Protein AF-A0A1J3FVH0-F1 (afdb_monomer)

Sequence (130 aa):
RSAYAPGEKGLRYDGVYRIEKCWRKVGIQGRYKVCRYLFVRCDNGPAPWTSDEHGDRPRVLPNIPELKKATDLFERKETETPSWGFDESEGRWKWMKAPPASRKSVEALDPEERRSIKRAIKAAQNNSVR

Mean predicted aligned error: 10.61 Å

InterPro domains:
  IPR003105 SRA-YDG [PF02182] (8-44)
  IPR003105 SRA-YDG [PS51015] (1-41)
  IPR015947 PUA-like superfamily [SSF88697] (7-75)
  IPR036987 SRA-YDG superfamily [G3DSA:2.30.280.10] (1-85)
  IPR045134 UHRF1/2-like [PTHR14140] (1-127)

Organism: Noccaea caerulescens (NCBI:txid107243)

Nearest PDB structures (foldseek):
  7odt-assembly1_a  TM=2.363E-01  e=1.212E+00  Homo sapiens

Structure (mmCIF, N/CA/C/O backbone):
data_AF-A0A1J3FVH0-F1
#
_entry.id   AF-A0A1J3FVH0-F1
#
loop_
_atom_site.group_PDB
_atom_site.id
_atom_site.type_symbol
_atom_site.label_atom_id
_atom_site.label_alt_id
_atom_site.label_comp_id
_atom_site.label_asym_id
_atom_site.label_entity_id
_atom_site.label_seq_id
_atom_site.pdbx_PDB_ins_code
_atom_site.Cartn_x
_atom_site.Cartn_y
_atom_site.Cartn_z
_atom_site.occupancy
_atom_site.B_iso_or_equiv
_atom_site.auth_seq_id
_atom_site.auth_comp_id
_atom_site.auth_asym_id
_atom_site.auth_atom_id
_atom_site.pdbx_PDB_model_num
ATOM 1 N N . ARG A 1 1 ? 2.441 -18.307 13.196 1.00 83.31 1 ARG A N 1
ATOM 2 C CA . ARG A 1 1 ? 3.376 -17.508 12.357 1.00 83.31 1 ARG A CA 1
ATOM 3 C C . ARG A 1 1 ? 2.708 -17.307 11.000 1.00 83.31 1 ARG A C 1
ATOM 5 O O . ARG A 1 1 ? 1.982 -18.205 10.598 1.00 83.31 1 ARG A O 1
ATOM 12 N N . SER A 1 2 ? 2.867 -16.154 10.344 1.00 90.81 2 SER A N 1
ATOM 13 C CA . SER A 1 2 ? 2.331 -15.965 8.982 1.00 90.81 2 SER A CA 1
ATOM 14 C C . SER A 1 2 ? 2.995 -16.953 8.019 1.00 90.81 2 SER A C 1
ATOM 16 O O . SER A 1 2 ? 4.205 -17.145 8.124 1.00 90.81 2 SER A O 1
ATOM 18 N N . ALA A 1 3 ? 2.232 -17.537 7.089 1.00 92.06 3 ALA A N 1
ATOM 19 C CA . ALA A 1 3 ? 2.764 -18.410 6.037 1.00 92.06 3 ALA A CA 1
ATOM 20 C C . ALA A 1 3 ? 3.721 -17.670 5.082 1.00 92.06 3 ALA A C 1
ATOM 22 O O . ALA A 1 3 ? 4.565 -18.291 4.452 1.00 92.06 3 ALA A O 1
ATOM 23 N N . TYR A 1 4 ? 3.621 -16.338 5.020 1.00 93.69 4 TYR A N 1
ATOM 24 C CA . TYR A 1 4 ? 4.473 -15.486 4.187 1.00 93.69 4 TYR A CA 1
ATOM 25 C C . TYR A 1 4 ? 5.774 -15.059 4.877 1.00 93.69 4 TYR A C 1
ATOM 27 O O . TYR A 1 4 ? 6.645 -14.478 4.231 1.00 93.69 4 TYR A O 1
ATOM 35 N N . ALA A 1 5 ? 5.920 -15.313 6.183 1.00 94.00 5 ALA A N 1
ATOM 36 C CA . ALA A 1 5 ? 7.147 -14.974 6.898 1.00 94.00 5 ALA A CA 1
ATOM 37 C C . ALA A 1 5 ? 8.322 -15.813 6.359 1.00 94.00 5 ALA A C 1
ATOM 39 O O . ALA A 1 5 ? 8.127 -17.001 6.099 1.00 94.00 5 ALA A O 1
ATOM 40 N N . PRO A 1 6 ? 9.538 -15.248 6.230 1.00 93.31 6 PRO A N 1
ATOM 41 C CA . PRO A 1 6 ? 10.700 -16.014 5.787 1.00 93.31 6 PRO A CA 1
ATOM 42 C C . PRO A 1 6 ? 10.928 -17.211 6.719 1.00 93.31 6 PRO A C 1
ATOM 44 O O . PRO A 1 6 ? 10.746 -17.092 7.936 1.00 93.31 6 PRO A O 1
ATOM 47 N N . GLY A 1 7 ? 11.274 -18.367 6.145 1.00 86.31 7 GLY A N 1
ATOM 48 C CA . GLY A 1 7 ? 11.518 -19.600 6.904 1.00 86.31 7 GLY A CA 1
ATOM 49 C C . GLY A 1 7 ? 12.751 -19.484 7.799 1.00 86.31 7 GL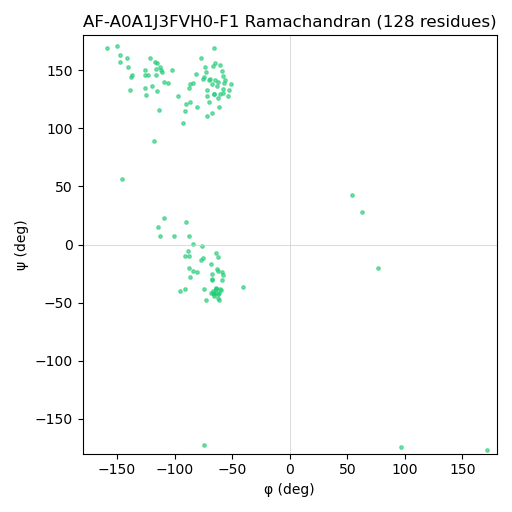Y A C 1
ATOM 50 O O . GLY A 1 7 ? 12.718 -19.874 8.969 1.00 86.31 7 GLY A O 1
ATOM 51 N N . GLU A 1 8 ? 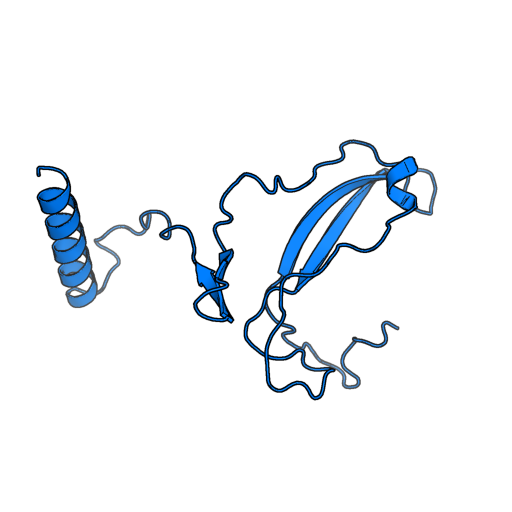13.798 -18.854 7.273 1.00 86.94 8 GLU A N 1
ATOM 52 C CA . GLU A 1 8 ? 15.045 -18.573 7.977 1.00 86.94 8 GLU A CA 1
ATOM 53 C C . GLU A 1 8 ? 14.913 -17.390 8.947 1.00 86.94 8 GLU A C 1
ATOM 55 O O . GLU A 1 8 ? 14.001 -16.560 8.856 1.00 86.94 8 GLU A O 1
ATOM 60 N N . LYS A 1 9 ? 15.834 -17.307 9.915 1.00 85.00 9 LYS A N 1
ATOM 61 C CA . LYS A 1 9 ? 15.951 -16.123 10.774 1.00 85.00 9 LYS A CA 1
ATOM 62 C C . LYS A 1 9 ? 16.541 -14.985 9.941 1.00 85.00 9 LYS A C 1
ATOM 64 O O . LYS A 1 9 ? 17.713 -15.032 9.595 1.00 85.00 9 LYS A O 1
ATOM 69 N N . GLY A 1 10 ? 15.745 -13.961 9.647 1.00 90.19 10 GLY A N 1
ATOM 70 C CA . GLY A 1 10 ? 16.212 -12.801 8.892 1.00 90.19 10 GLY A CA 1
ATOM 71 C C . GLY A 1 10 ? 15.094 -11.845 8.491 1.00 90.19 10 GLY A C 1
ATOM 72 O O . GLY A 1 10 ? 13.928 -12.039 8.842 1.00 90.19 10 GLY A O 1
ATOM 73 N N . LEU A 1 11 ? 15.477 -10.807 7.748 1.00 94.19 11 LEU A N 1
ATOM 74 C CA . LEU A 1 11 ? 14.571 -9.852 7.116 1.00 94.19 11 LEU A CA 1
ATOM 75 C C . LEU A 1 11 ? 14.593 -10.079 5.603 1.00 94.19 11 LEU A C 1
ATOM 77 O O . LEU A 1 11 ? 15.655 -10.308 5.029 1.00 94.19 11 LEU A O 1
ATOM 81 N N . ARG A 1 12 ? 13.426 -9.995 4.962 1.00 95.12 12 ARG A N 1
ATOM 82 C CA . ARG A 1 12 ? 13.274 -10.101 3.508 1.00 95.12 12 ARG A CA 1
ATOM 83 C C . ARG A 1 12 ? 12.530 -8.874 2.998 1.00 95.12 12 ARG A C 1
ATOM 85 O O . ARG A 1 12 ? 11.547 -8.454 3.605 1.00 95.12 12 ARG A O 1
ATOM 92 N N . TYR A 1 13 ? 13.017 -8.290 1.908 1.00 95.38 13 TYR A N 1
ATOM 93 C CA . TYR A 1 13 ? 12.299 -7.236 1.203 1.00 95.38 13 TYR A CA 1
ATOM 94 C C . TYR A 1 13 ? 11.234 -7.867 0.304 1.00 95.38 13 TYR A C 1
ATOM 96 O O . TYR A 1 13 ? 11.558 -8.619 -0.611 1.00 95.38 13 TYR A O 1
ATOM 104 N N . ASP A 1 14 ? 9.970 -7.550 0.574 1.00 96.44 14 ASP A N 1
ATOM 105 C CA . ASP A 1 14 ? 8.820 -8.161 -0.100 1.00 96.44 14 ASP A CA 1
ATOM 106 C C . ASP A 1 14 ? 8.225 -7.271 -1.205 1.00 96.44 14 ASP A C 1
ATOM 108 O O . ASP A 1 14 ? 7.187 -7.609 -1.773 1.00 96.44 14 ASP A O 1
ATOM 112 N N . GLY A 1 15 ? 8.868 -6.149 -1.537 1.00 96.38 15 GLY A N 1
ATOM 113 C CA . GLY A 1 15 ? 8.403 -5.208 -2.557 1.00 96.38 15 GLY A CA 1
ATOM 114 C C . GLY A 1 15 ? 7.614 -4.014 -2.014 1.00 96.38 15 GLY A C 1
ATOM 115 O O . GLY A 1 15 ? 7.492 -3.801 -0.804 1.00 96.38 15 GLY A O 1
ATOM 116 N N . VAL A 1 16 ? 7.078 -3.222 -2.939 1.00 95.94 16 VAL A N 1
ATOM 117 C CA . VAL A 1 16 ? 6.309 -2.000 -2.687 1.00 95.94 16 VAL A CA 1
ATOM 118 C C . VAL A 1 16 ? 4.838 -2.319 -2.414 1.00 95.94 16 VAL A C 1
ATOM 120 O O . VAL A 1 16 ? 4.205 -3.124 -3.099 1.00 95.94 16 VAL A O 1
ATOM 123 N N . TYR A 1 17 ? 4.269 -1.621 -1.431 1.00 96.19 17 TYR A N 1
ATOM 124 C CA . TYR A 1 17 ? 2.855 -1.693 -1.077 1.00 96.19 17 TYR A CA 1
ATOM 125 C C . TYR A 1 17 ? 2.221 -0.309 -1.083 1.00 96.19 17 TYR A C 1
ATOM 127 O O . TYR A 1 17 ? 2.853 0.689 -0.731 1.00 96.19 17 TYR A O 1
ATOM 135 N N . ARG A 1 18 ? 0.924 -0.270 -1.383 1.00 93.94 18 ARG A N 1
ATOM 136 C CA . ARG A 1 18 ? 0.071 0.907 -1.213 1.00 93.94 18 ARG A CA 1
ATOM 137 C C . ARG A 1 18 ? -1.018 0.642 -0.182 1.00 93.94 18 ARG A C 1
ATOM 139 O O . ARG A 1 18 ? -1.474 -0.485 -0.008 1.00 93.94 18 ARG A O 1
ATOM 146 N N . ILE A 1 19 ? -1.444 1.707 0.489 1.00 95.19 19 ILE A N 1
ATOM 147 C CA . ILE A 1 19 ? -2.581 1.680 1.413 1.00 95.19 19 ILE A CA 1
ATOM 148 C C . ILE A 1 19 ? -3.846 2.006 0.621 1.00 95.19 19 ILE A C 1
ATOM 150 O O . ILE A 1 19 ? -3.930 3.082 0.019 1.00 95.19 19 ILE A O 1
ATOM 154 N N . GLU A 1 20 ? -4.805 1.087 0.635 1.00 94.81 20 GLU A N 1
ATOM 155 C CA . GLU A 1 20 ? -6.102 1.235 -0.042 1.00 94.81 20 GLU A CA 1
ATOM 156 C C . GLU A 1 20 ? -7.187 1.760 0.889 1.00 94.81 20 GLU A C 1
ATOM 158 O O . GLU A 1 20 ? -7.996 2.605 0.513 1.00 94.81 20 GLU A O 1
ATOM 163 N N . LYS A 1 21 ? -7.184 1.275 2.131 1.00 96.25 21 LYS A N 1
ATOM 164 C CA . LYS A 1 21 ? -8.120 1.691 3.174 1.00 96.25 21 LYS A CA 1
ATOM 165 C C . LYS A 1 21 ? -7.378 1.863 4.487 1.00 96.25 21 LYS A C 1
ATOM 167 O O . LYS A 1 21 ? -6.475 1.078 4.791 1.00 96.25 21 LYS A O 1
ATOM 172 N N . CYS A 1 22 ? -7.770 2.841 5.287 1.00 97.12 22 CYS A N 1
ATOM 173 C CA . CYS A 1 22 ? -7.355 2.936 6.681 1.00 97.12 22 CYS A CA 1
ATOM 174 C C . CYS A 1 22 ? -8.537 3.321 7.567 1.00 97.12 22 CYS A C 1
ATOM 176 O O . CYS A 1 22 ? -9.464 3.992 7.130 1.00 97.12 22 CYS A O 1
ATOM 178 N N . TRP A 1 23 ? -8.556 2.800 8.788 1.00 97.94 23 TRP A N 1
ATOM 179 C CA . TRP A 1 23 ? -9.659 3.016 9.719 1.00 97.94 23 TRP A CA 1
ATOM 180 C C . TRP A 1 23 ? -9.220 2.774 11.155 1.00 97.94 23 TRP A C 1
ATOM 182 O O . TRP A 1 23 ? -8.153 2.214 11.424 1.00 97.94 23 TRP A O 1
ATOM 192 N N . ARG A 1 24 ? -10.070 3.156 12.103 1.00 98.00 24 ARG A N 1
ATOM 193 C CA . ARG A 1 24 ? -9.909 2.838 13.520 1.00 98.00 24 ARG A CA 1
ATOM 194 C C . ARG A 1 24 ? -10.976 1.855 13.970 1.00 98.00 24 ARG A C 1
ATOM 196 O O . ARG A 1 24 ? -12.090 1.829 13.458 1.00 98.00 24 ARG A O 1
ATOM 203 N N . LYS A 1 25 ? -10.621 1.018 14.939 1.00 96.12 25 LYS A N 1
ATOM 204 C CA . LYS A 1 25 ? -11.554 0.110 15.619 1.00 96.12 25 LYS A CA 1
ATOM 205 C C . LYS A 1 25 ? -11.138 -0.077 17.067 1.00 96.12 25 LYS A C 1
ATOM 207 O O . LYS A 1 25 ? -9.987 0.174 17.419 1.00 96.12 25 LYS A O 1
ATOM 212 N N . VAL A 1 26 ? -12.046 -0.575 17.895 1.00 96.25 26 VAL A N 1
ATOM 213 C CA . VAL A 1 26 ? -11.678 -1.089 19.217 1.00 96.25 26 VAL A CA 1
ATOM 214 C C . VAL A 1 26 ? -10.788 -2.327 19.031 1.00 96.25 26 VAL A C 1
ATOM 216 O O . VAL A 1 26 ? -11.101 -3.215 18.231 1.00 96.25 26 VAL A O 1
ATOM 219 N N . GLY A 1 27 ? -9.639 -2.348 19.709 1.00 94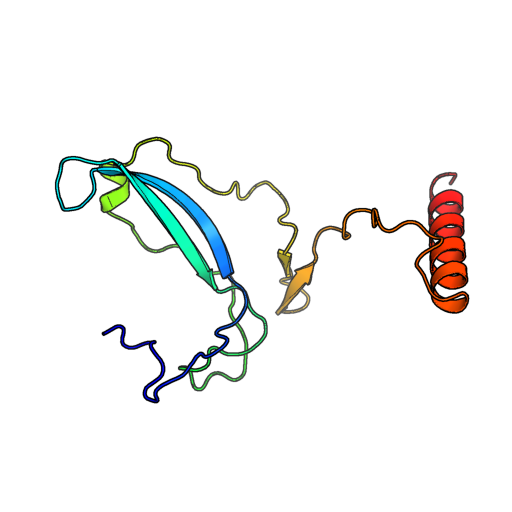.25 27 GLY A N 1
ATOM 220 C CA . GLY A 1 27 ? -8.697 -3.465 19.688 1.00 94.25 27 GLY A CA 1
ATOM 221 C C . GLY A 1 27 ? -9.282 -4.727 20.326 1.00 94.25 27 GLY A C 1
ATOM 222 O O . GLY A 1 27 ? -10.318 -4.682 20.981 1.00 94.25 27 GLY A O 1
ATOM 223 N N . ILE A 1 28 ? -8.601 -5.864 20.166 1.00 92.81 28 ILE A N 1
ATOM 224 C CA . ILE A 1 28 ? -9.093 -7.168 20.655 1.00 92.81 28 ILE A CA 1
ATOM 225 C C . ILE A 1 28 ? -9.322 -7.159 22.179 1.00 92.81 28 ILE A C 1
ATOM 227 O O . ILE A 1 28 ? -10.247 -7.796 22.662 1.00 92.81 28 ILE A O 1
ATOM 231 N N . GLN A 1 29 ? -8.540 -6.372 22.925 1.00 94.44 29 GLN A N 1
ATOM 232 C CA . GLN A 1 29 ? -8.685 -6.199 24.376 1.00 94.44 29 GLN A CA 1
ATOM 233 C C . GLN A 1 29 ? -9.858 -5.286 24.793 1.00 94.44 29 GLN A C 1
ATOM 235 O O . GLN A 1 29 ? -10.040 -5.032 25.979 1.00 94.44 29 GLN A O 1
ATOM 240 N N . GLY A 1 30 ? -10.622 -4.717 23.856 1.00 92.88 30 GLY A N 1
ATOM 241 C CA . GLY A 1 30 ? -11.848 -3.962 24.149 1.00 92.88 30 GLY A CA 1
ATOM 242 C C . GLY A 1 30 ? -11.662 -2.540 24.698 1.00 92.88 30 GLY A C 1
ATOM 243 O O . GLY A 1 30 ? -12.575 -1.728 24.597 1.00 92.88 30 GLY A O 1
ATOM 244 N N . ARG A 1 31 ? -10.492 -2.205 25.252 1.00 95.56 31 ARG A N 1
ATOM 245 C CA . ARG A 1 31 ? -10.276 -0.930 25.961 1.00 95.56 31 ARG A CA 1
ATOM 246 C C . ARG A 1 31 ? -9.773 0.215 25.082 1.00 95.56 31 ARG A C 1
ATOM 248 O O . ARG A 1 31 ? -10.171 1.359 25.272 1.00 95.56 31 ARG A O 1
ATOM 255 N N . TYR A 1 32 ? -8.883 -0.078 24.138 1.00 96.69 32 TYR A N 1
ATOM 256 C CA . TYR A 1 32 ? -8.175 0.942 23.360 1.00 96.69 32 TYR A CA 1
ATOM 257 C C . TYR A 1 32 ? -8.526 0.867 21.878 1.00 96.69 32 TYR A C 1
ATOM 259 O O . TYR A 1 32 ? -8.731 -0.217 21.326 1.00 96.69 32 TYR A O 1
ATOM 267 N N . LYS A 1 33 ? -8.570 2.028 21.216 1.00 95.94 33 LYS A N 1
ATOM 268 C CA . LYS A 1 33 ? -8.680 2.103 19.756 1.00 95.94 33 LYS A CA 1
ATOM 269 C C . LYS A 1 33 ? -7.337 1.753 19.116 1.00 95.94 33 LYS A C 1
ATOM 271 O O . LYS A 1 33 ? -6.292 2.167 19.605 1.00 95.94 33 LYS A O 1
ATOM 276 N N . VAL A 1 34 ? -7.383 1.056 17.988 1.00 97.00 34 VAL A N 1
ATOM 277 C CA . VAL A 1 34 ? -6.224 0.733 17.148 1.00 97.00 34 VAL A CA 1
ATOM 278 C C . VAL A 1 34 ? -6.447 1.249 15.731 1.00 97.00 34 VAL A C 1
ATOM 280 O O . VAL A 1 34 ? -7.580 1.242 15.243 1.00 97.00 34 VAL A O 1
ATOM 283 N N . CYS A 1 35 ? -5.372 1.686 15.075 1.00 97.50 35 CYS A N 1
ATOM 284 C CA . CYS A 1 35 ? -5.382 2.037 13.656 1.00 97.50 35 CYS A CA 1
ATOM 285 C C . CYS A 1 35 ? -5.126 0.786 12.813 1.00 97.50 35 CYS A C 1
ATOM 287 O O . CYS A 1 35 ? -4.286 -0.051 13.149 1.00 97.50 35 CYS A O 1
ATOM 289 N N . ARG A 1 36 ? -5.867 0.654 11.721 1.00 97.56 36 ARG A N 1
ATOM 290 C CA . ARG A 1 36 ? -5.827 -0.469 10.789 1.00 97.56 36 ARG A CA 1
ATOM 291 C C . ARG A 1 36 ? -5.591 0.069 9.387 1.00 97.56 36 ARG A C 1
ATOM 293 O O . ARG A 1 36 ? -6.082 1.141 9.043 1.00 97.56 36 ARG A O 1
ATOM 300 N N . TYR A 1 37 ? -4.865 -0.706 8.592 1.00 97.31 37 TYR A N 1
ATOM 301 C CA . TYR A 1 37 ? -4.492 -0.357 7.229 1.00 97.31 37 TYR A CA 1
ATOM 302 C C . TYR A 1 37 ? -4.629 -1.596 6.348 1.00 97.31 37 TYR A C 1
ATOM 304 O O . TYR A 1 37 ? -4.165 -2.676 6.719 1.00 97.31 37 TYR A O 1
ATOM 312 N N . LEU A 1 38 ? -5.258 -1.438 5.187 1.00 96.94 38 LEU A N 1
ATOM 313 C CA . LEU A 1 38 ? -5.273 -2.438 4.129 1.00 96.94 38 LEU A CA 1
ATOM 314 C C . LEU A 1 38 ? -4.123 -2.143 3.170 1.00 96.94 38 LEU A C 1
ATOM 316 O O . LEU A 1 38 ? -4.206 -1.210 2.369 1.00 96.94 38 LEU A O 1
ATOM 320 N N . PHE A 1 39 ? -3.068 -2.946 3.263 1.00 96.31 39 PHE A N 1
ATOM 321 C CA . PHE A 1 39 ? -1.955 -2.915 2.323 1.00 96.31 39 PHE A CA 1
ATOM 322 C C . PHE A 1 39 ? -2.244 -3.828 1.132 1.00 96.31 39 PHE A C 1
ATOM 324 O O . PHE A 1 39 ? -2.656 -4.977 1.305 1.00 96.31 39 PHE A O 1
ATOM 331 N N . VAL A 1 40 ? -1.984 -3.329 -0.072 1.00 95.56 40 VAL A N 1
ATOM 332 C CA . VAL A 1 40 ? -2.013 -4.103 -1.316 1.00 95.56 40 VAL A CA 1
ATOM 333 C C . VAL A 1 40 ? -0.662 -3.944 -1.995 1.00 95.56 40 VAL A C 1
ATOM 335 O O . VAL A 1 40 ? -0.168 -2.825 -2.136 1.00 95.56 40 VAL A O 1
ATOM 338 N N . ARG A 1 41 ? -0.042 -5.069 -2.355 1.00 96.31 41 ARG A N 1
ATOM 339 C CA . ARG A 1 41 ? 1.238 -5.088 -3.065 1.00 96.31 41 ARG A CA 1
ATOM 340 C C . ARG A 1 41 ? 1.050 -4.524 -4.476 1.00 96.31 41 ARG A C 1
ATOM 342 O O . ARG A 1 41 ? 0.023 -4.776 -5.107 1.00 96.31 41 ARG A O 1
ATOM 349 N N . CYS A 1 42 ? 1.994 -3.704 -4.916 1.00 95.75 42 CYS A N 1
ATOM 350 C CA . CYS A 1 42 ? 1.967 -3.003 -6.198 1.00 95.75 42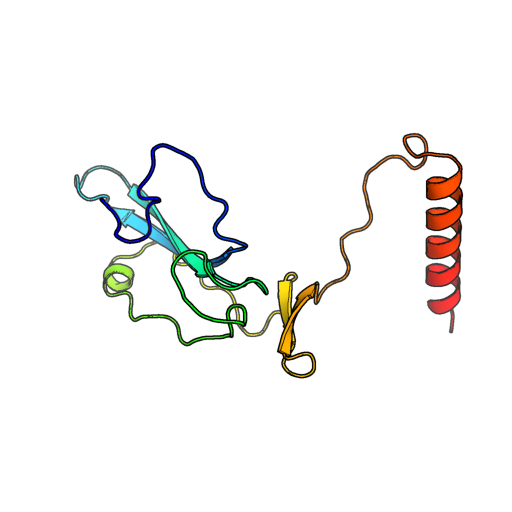 CYS A CA 1
ATOM 351 C C . CYS A 1 42 ? 3.394 -2.872 -6.749 1.00 95.75 42 CYS A C 1
ATOM 353 O O . CYS A 1 42 ? 3.898 -1.762 -6.958 1.00 95.75 42 CYS A O 1
ATOM 355 N N . ASP A 1 43 ? 4.063 -4.015 -6.889 1.00 97.00 43 ASP A N 1
ATOM 356 C CA . ASP A 1 43 ? 5.459 -4.115 -7.312 1.00 97.00 43 ASP A CA 1
ATOM 357 C C . ASP A 1 43 ? 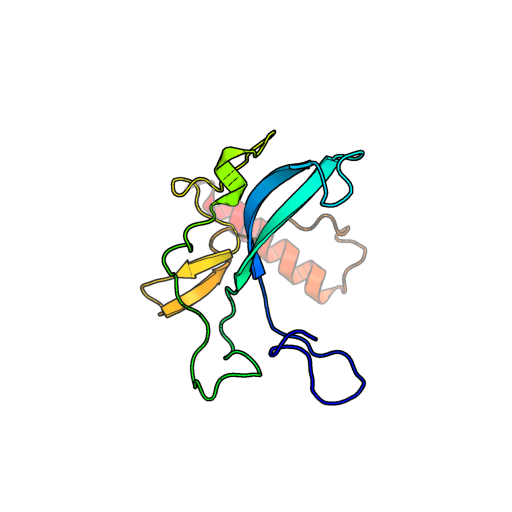5.569 -4.752 -8.706 1.00 97.00 43 ASP A C 1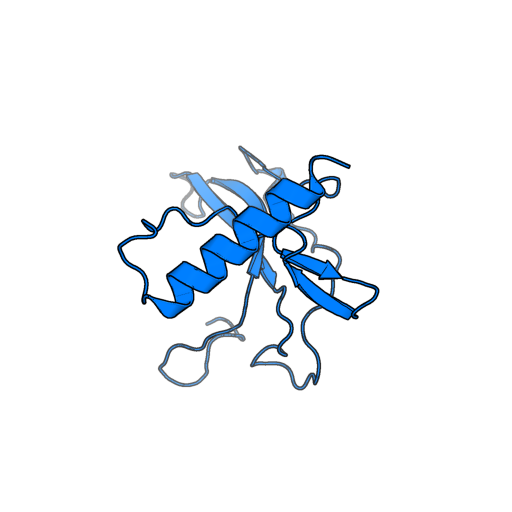
ATOM 359 O O . ASP A 1 43 ? 4.736 -5.571 -9.090 1.00 97.00 43 ASP A O 1
ATOM 363 N N . ASN A 1 44 ? 6.600 -4.377 -9.464 1.00 96.25 44 ASN A N 1
ATOM 364 C CA . ASN A 1 44 ? 6.895 -4.962 -10.776 1.00 96.25 44 ASN A CA 1
ATOM 365 C C . ASN A 1 44 ? 7.632 -6.299 -10.680 1.00 96.25 44 ASN A C 1
ATOM 367 O O . ASN A 1 44 ? 7.575 -7.086 -11.622 1.00 96.25 44 ASN A O 1
ATOM 371 N N . GLY A 1 45 ? 8.336 -6.546 -9.575 1.00 95.56 45 GLY A N 1
ATOM 372 C CA . GLY A 1 45 ? 8.984 -7.818 -9.302 1.00 95.56 45 GLY A CA 1
ATOM 373 C C . GLY A 1 45 ? 7.994 -8.847 -8.744 1.00 95.56 45 GLY A C 1
ATOM 374 O O . GLY A 1 45 ? 7.086 -8.482 -7.981 1.00 95.56 45 GLY A O 1
ATOM 375 N N . PRO A 1 46 ? 8.172 -10.140 -9.060 1.00 95.44 46 PRO A N 1
ATOM 376 C CA . PRO A 1 46 ? 7.341 -11.199 -8.498 1.00 95.44 46 PRO A CA 1
ATOM 377 C C . PRO A 1 46 ? 7.460 -11.238 -6.972 1.00 95.44 46 PRO A C 1
ATOM 379 O O . PRO A 1 46 ? 8.442 -10.767 -6.385 1.00 95.44 46 PRO A O 1
ATOM 382 N N . ALA A 1 47 ? 6.432 -11.749 -6.299 1.00 94.94 47 ALA A N 1
ATOM 383 C CA . ALA A 1 47 ? 6.484 -11.882 -4.851 1.00 94.94 47 ALA A CA 1
ATOM 384 C C . ALA A 1 47 ? 7.486 -12.987 -4.461 1.00 94.94 47 ALA A C 1
ATOM 386 O O . ALA A 1 47 ? 7.511 -14.039 -5.096 1.00 94.94 47 ALA A O 1
ATOM 387 N N . PRO A 1 48 ? 8.278 -12.828 -3.382 1.00 94.06 48 PRO A N 1
ATOM 388 C CA . PRO A 1 48 ? 9.293 -13.823 -3.014 1.00 94.06 48 PRO A CA 1
ATOM 389 C C . PRO A 1 48 ? 8.760 -15.212 -2.619 1.00 94.06 48 PRO A C 1
ATOM 391 O O . PRO A 1 48 ? 9.544 -16.114 -2.340 1.00 94.06 48 PRO A O 1
ATOM 394 N N . TRP A 1 49 ? 7.441 -15.370 -2.500 1.00 92.69 49 TRP A N 1
ATOM 395 C CA . TRP A 1 49 ? 6.760 -16.625 -2.159 1.00 92.69 49 TRP A CA 1
ATOM 396 C C . TRP A 1 49 ? 5.918 -17.186 -3.313 1.00 92.69 49 TRP A C 1
ATOM 398 O O . TRP A 1 49 ? 5.166 -18.136 -3.104 1.00 92.69 49 TRP A O 1
ATOM 408 N N . THR A 1 50 ? 5.998 -16.593 -4.504 1.00 89.31 50 THR A N 1
ATOM 409 C CA . THR A 1 50 ? 5.330 -17.069 -5.724 1.00 89.31 50 THR A CA 1
ATOM 410 C C . THR A 1 50 ? 6.371 -17.550 -6.729 1.00 89.31 50 THR A C 1
ATOM 412 O O . THR A 1 50 ? 7.486 -17.038 -6.741 1.00 89.31 50 THR A O 1
ATOM 415 N N . SER A 1 51 ? 6.002 -18.485 -7.605 1.00 82.25 51 SER A N 1
ATOM 416 C CA . SER A 1 51 ? 6.825 -18.899 -8.756 1.00 82.25 51 SER A CA 1
ATOM 417 C C . SER A 1 51 ? 6.526 -18.077 -10.016 1.00 82.25 51 SER A C 1
ATOM 419 O O . SER A 1 51 ? 6.803 -18.523 -11.125 1.00 82.25 51 SER A O 1
ATOM 421 N N . ASP A 1 52 ? 5.922 -16.902 -9.844 1.00 90.44 52 ASP A N 1
ATOM 422 C CA . ASP A 1 52 ? 5.507 -16.035 -10.939 1.00 90.44 52 ASP A CA 1
ATOM 423 C C . ASP A 1 52 ? 6.720 -15.366 -11.597 1.00 90.44 52 ASP A C 1
ATOM 425 O O . ASP A 1 52 ? 7.708 -15.033 -10.943 1.00 90.44 52 ASP A O 1
ATOM 429 N N . GLU A 1 53 ? 6.620 -15.114 -12.900 1.00 88.25 53 GLU A N 1
ATOM 430 C CA . GLU A 1 53 ? 7.640 -14.370 -13.655 1.00 88.25 53 GLU A CA 1
ATOM 431 C C . GLU A 1 53 ? 7.406 -12.852 -13.618 1.00 88.25 53 GLU A C 1
ATOM 433 O O . GLU A 1 53 ? 8.319 -12.062 -13.852 1.00 88.25 53 GLU A O 1
ATOM 438 N N . HIS A 1 54 ? 6.174 -12.436 -13.317 1.00 88.50 54 HIS A N 1
ATOM 439 C CA . HIS A 1 54 ? 5.723 -11.050 -13.398 1.00 88.50 54 HIS A CA 1
ATOM 440 C C . HIS A 1 54 ? 5.323 -10.518 -12.017 1.00 88.50 54 HIS A C 1
ATOM 442 O O . HIS A 1 54 ? 4.984 -11.279 -11.112 1.00 88.50 54 HIS A O 1
ATOM 448 N N . GLY A 1 55 ? 5.347 -9.193 -11.865 1.00 92.94 55 GLY A N 1
ATOM 449 C CA . GLY A 1 55 ? 4.867 -8.510 -10.668 1.00 92.94 55 GLY A CA 1
ATOM 450 C C . GLY A 1 55 ? 3.346 -8.464 -10.527 1.00 92.94 55 GLY A C 1
ATOM 451 O O . GLY A 1 55 ? 2.587 -9.058 -11.295 1.00 92.94 55 GLY A O 1
ATOM 452 N N . ASP A 1 56 ? 2.895 -7.709 -9.528 1.00 95.00 56 ASP A N 1
ATOM 453 C CA . ASP A 1 56 ? 1.477 -7.563 -9.220 1.00 95.00 56 ASP A CA 1
ATOM 454 C C . ASP A 1 56 ? 0.726 -6.819 -10.327 1.00 95.00 56 ASP A C 1
ATOM 456 O O . ASP A 1 56 ? 1.257 -5.935 -11.000 1.00 95.00 56 ASP A O 1
ATOM 460 N N . ARG A 1 57 ? -0.570 -7.100 -10.438 1.00 93.62 57 ARG A N 1
ATOM 461 C CA . ARG A 1 57 ? -1.516 -6.339 -11.262 1.00 93.62 57 ARG A CA 1
ATOM 462 C C . ARG A 1 57 ? -2.650 -5.788 -10.393 1.00 93.62 57 ARG A C 1
ATOM 464 O O . ARG A 1 57 ? -2.869 -6.297 -9.287 1.00 93.62 57 ARG A O 1
ATOM 471 N N . PRO A 1 58 ? -3.385 -4.760 -10.854 1.00 92.56 58 PRO A N 1
ATOM 472 C CA . PRO A 1 58 ? -4.591 -4.302 -10.177 1.00 92.56 58 PRO A CA 1
ATOM 473 C C . PRO A 1 58 ? -5.556 -5.467 -9.943 1.00 92.56 58 PRO A C 1
ATOM 475 O O . PRO A 1 58 ? -5.812 -6.270 -10.838 1.00 92.56 58 PRO A O 1
ATOM 478 N N . ARG A 1 59 ? -6.077 -5.571 -8.720 1.00 90.81 59 ARG A N 1
ATOM 479 C CA . ARG A 1 59 ? -6.992 -6.639 -8.310 1.00 90.81 59 ARG A CA 1
ATOM 480 C C . ARG A 1 59 ? -8.087 -6.093 -7.413 1.00 90.81 59 ARG A C 1
ATOM 482 O O . ARG A 1 59 ? -7.873 -5.123 -6.686 1.00 90.81 59 ARG A O 1
ATOM 489 N N . VAL A 1 60 ? -9.237 -6.759 -7.439 1.00 92.44 60 VAL A N 1
ATOM 490 C CA . VAL A 1 60 ? -10.377 -6.414 -6.588 1.00 92.44 60 VAL A CA 1
ATOM 491 C C . VAL A 1 60 ? -9.995 -6.596 -5.120 1.00 92.44 60 VAL A C 1
ATOM 493 O O . VAL A 1 60 ? -9.344 -7.576 -4.739 1.00 92.44 60 VAL A O 1
ATOM 496 N N . LEU A 1 61 ? -10.386 -5.631 -4.289 1.00 93.50 61 LEU A N 1
ATOM 497 C CA . LEU A 1 61 ? -10.124 -5.688 -2.858 1.00 93.50 61 LEU A CA 1
ATOM 498 C C . LEU A 1 61 ? -10.959 -6.794 -2.201 1.00 93.50 61 LEU A C 1
ATOM 500 O O . LEU A 1 61 ? -12.120 -6.992 -2.564 1.00 93.50 61 LEU A O 1
ATOM 504 N N . PRO A 1 62 ? -10.402 -7.508 -1.208 1.00 93.94 62 PRO A N 1
ATOM 505 C CA . PRO A 1 62 ? -11.161 -8.514 -0.485 1.00 93.94 62 PRO A CA 1
ATOM 506 C C . PRO A 1 62 ? -12.313 -7.868 0.292 1.00 93.94 62 PRO A C 1
ATOM 508 O O . PRO A 1 62 ? -12.243 -6.704 0.693 1.00 93.94 62 PRO A O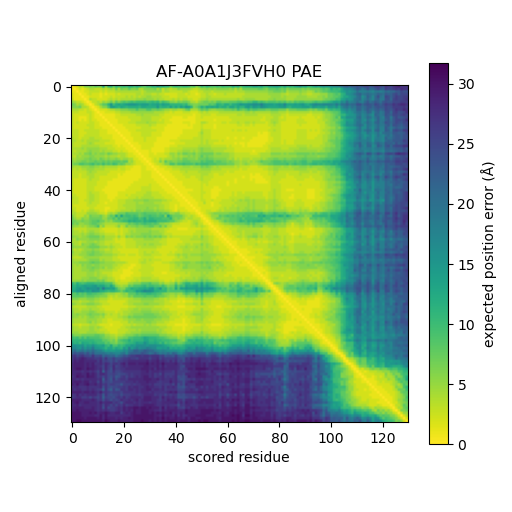 1
ATOM 511 N N . ASN A 1 63 ? -13.355 -8.650 0.580 1.00 94.00 63 ASN A N 1
ATOM 512 C CA . ASN A 1 63 ? -14.356 -8.247 1.560 1.00 94.00 63 ASN A CA 1
ATOM 513 C C . ASN A 1 63 ? -13.697 -8.184 2.947 1.00 94.00 63 ASN A C 1
ATOM 515 O O . ASN A 1 63 ? -13.041 -9.136 3.372 1.00 94.00 63 ASN A O 1
ATOM 519 N N . ILE A 1 64 ? -13.882 -7.067 3.652 1.00 95.12 64 ILE A N 1
ATOM 520 C CA . ILE A 1 64 ? -13.342 -6.845 4.992 1.00 95.12 64 ILE A CA 1
ATOM 521 C C . ILE A 1 64 ? -14.518 -6.653 5.963 1.00 95.12 64 ILE A C 1
ATOM 523 O O . ILE A 1 64 ? -14.938 -5.520 6.213 1.00 95.12 64 ILE A O 1
ATOM 527 N N . PRO A 1 65 ? -15.045 -7.740 6.564 1.00 94.31 65 PRO A N 1
ATOM 528 C CA . PRO A 1 65 ? -16.219 -7.674 7.438 1.00 94.31 65 PRO A CA 1
ATOM 529 C C . PRO A 1 65 ? -16.050 -6.744 8.642 1.00 94.31 65 PRO A C 1
ATOM 531 O O . PRO A 1 65 ? -17.029 -6.217 9.168 1.00 94.31 65 PRO A O 1
ATOM 534 N N . GLU A 1 66 ? -14.811 -6.526 9.089 1.00 92.81 66 GLU A N 1
ATOM 535 C CA . GLU A 1 66 ? -14.531 -5.679 10.247 1.00 92.81 66 GLU A CA 1
ATOM 536 C C . GLU A 1 66 ? -14.811 -4.189 10.003 1.00 92.81 66 GLU A C 1
ATOM 538 O O . GLU A 1 66 ? -14.965 -3.447 10.974 1.00 92.81 66 GLU A O 1
ATOM 543 N N . LEU A 1 67 ? -14.931 -3.763 8.738 1.00 94.56 67 LEU A N 1
ATOM 544 C CA . LEU A 1 67 ? -15.276 -2.384 8.384 1.00 94.56 67 LEU A CA 1
ATOM 545 C C . LEU A 1 67 ? -16.667 -1.981 8.889 1.00 94.56 67 LEU A C 1
ATOM 547 O O . LEU A 1 67 ? -16.900 -0.808 9.147 1.00 94.56 67 LEU A O 1
ATOM 551 N N . LYS A 1 68 ? -17.564 -2.942 9.151 1.00 93.38 68 LYS A N 1
ATOM 552 C CA . LYS A 1 68 ? -18.891 -2.677 9.739 1.00 93.38 68 LYS A CA 1
ATOM 553 C C . LYS A 1 68 ? -18.831 -1.982 11.107 1.00 93.38 68 LYS A C 1
ATOM 555 O O . LYS A 1 68 ? -19.802 -1.359 11.513 1.00 93.38 68 LYS A O 1
ATOM 560 N N . LYS A 1 69 ? -17.718 -2.125 11.836 1.00 92.50 69 LYS A N 1
ATOM 561 C CA . LYS A 1 69 ? -17.476 -1.497 13.150 1.00 92.50 69 LYS A CA 1
ATOM 562 C C . LYS A 1 69 ? -16.340 -0.469 13.095 1.00 92.50 69 LYS A C 1
ATOM 564 O O . LYS A 1 69 ? -15.770 -0.131 14.133 1.00 92.50 69 LYS A O 1
ATOM 569 N N . ALA A 1 70 ? -15.947 -0.047 11.894 1.00 95.94 70 ALA A N 1
ATOM 570 C CA . ALA A 1 70 ? -14.893 0.932 11.712 1.00 95.94 70 ALA A CA 1
ATOM 571 C C . ALA A 1 70 ? -15.383 2.339 12.068 1.00 95.94 70 ALA A C 1
ATOM 573 O O . ALA A 1 70 ? -16.517 2.715 11.788 1.00 95.94 70 ALA A O 1
ATOM 574 N N . THR A 1 71 ? -14.489 3.125 12.650 1.00 96.38 71 THR A N 1
ATOM 575 C CA . THR A 1 71 ? -14.615 4.577 12.783 1.00 96.38 71 THR A CA 1
ATOM 576 C C . THR A 1 71 ? -13.499 5.229 11.978 1.00 96.38 71 THR A C 1
ATOM 578 O O . THR A 1 71 ? -12.453 4.608 11.784 1.00 96.38 71 THR A O 1
ATOM 581 N N . ASP A 1 72 ? -13.675 6.479 11.555 1.00 96.38 72 ASP A N 1
ATOM 582 C CA . ASP A 1 72 ? -12.656 7.230 10.806 1.00 96.38 72 ASP A CA 1
ATOM 583 C C . ASP A 1 72 ? -12.175 6.471 9.548 1.00 96.38 72 ASP A C 1
ATOM 585 O O . ASP A 1 72 ? -10.976 6.361 9.294 1.00 96.38 72 ASP A O 1
ATOM 589 N N . LEU A 1 73 ? -13.112 5.865 8.805 1.00 97.00 73 LEU A N 1
ATOM 590 C CA . LEU A 1 73 ? -12.804 5.130 7.579 1.00 97.00 73 LEU A CA 1
ATOM 591 C C . LEU A 1 73 ? -12.387 6.104 6.477 1.00 97.00 73 LEU A C 1
ATOM 593 O O . LEU A 1 73 ? -13.152 6.977 6.076 1.00 97.00 73 LEU A O 1
ATOM 597 N N . PHE A 1 74 ? -11.188 5.893 5.957 1.00 95.88 74 PHE A N 1
ATOM 598 C CA . PHE A 1 74 ? -10.686 6.522 4.752 1.00 95.88 74 PHE A CA 1
ATOM 599 C C . PHE A 1 74 ? -10.468 5.456 3.682 1.00 95.88 74 PHE A C 1
ATOM 601 O O . PHE A 1 74 ? -9.838 4.421 3.927 1.00 95.88 74 PHE A O 1
ATOM 608 N N . GLU A 1 75 ? -10.963 5.740 2.484 1.00 94.00 75 GLU A N 1
ATOM 609 C CA . GLU A 1 75 ? -10.754 4.929 1.292 1.00 94.00 75 GLU A CA 1
ATOM 610 C C . GLU A 1 75 ? -10.050 5.777 0.239 1.00 94.00 75 GLU A C 1
ATOM 612 O O . GLU A 1 75 ? -10.372 6.953 0.036 1.00 94.00 75 GLU A O 1
ATOM 617 N N . ARG A 1 76 ? -9.058 5.184 -0.423 1.00 90.62 76 ARG A N 1
ATOM 618 C CA . ARG A 1 76 ? -8.396 5.821 -1.555 1.00 90.62 76 ARG A CA 1
ATOM 619 C C . ARG A 1 76 ? -9.423 6.044 -2.665 1.00 90.62 76 ARG A C 1
ATOM 621 O O . ARG A 1 76 ? -10.082 5.107 -3.098 1.00 90.62 76 ARG A O 1
ATOM 628 N N . LYS A 1 77 ? -9.534 7.284 -3.141 1.00 86.38 77 LYS A N 1
ATOM 629 C CA . LYS A 1 77 ? -10.420 7.625 -4.257 1.00 86.38 77 LYS A CA 1
ATOM 630 C C . LYS A 1 77 ? -9.857 7.073 -5.562 1.00 86.38 77 LYS A C 1
ATOM 632 O O . LYS A 1 77 ? -8.718 7.377 -5.909 1.00 86.38 77 LYS A O 1
ATOM 637 N N . GLU A 1 78 ? -10.674 6.332 -6.301 1.00 76.31 78 GLU A N 1
ATOM 638 C CA . GLU A 1 78 ? -10.322 5.827 -7.636 1.00 76.31 78 GLU A CA 1
ATOM 639 C C . GLU A 1 78 ? -10.196 6.955 -8.670 1.00 76.31 78 GLU A C 1
ATOM 641 O O . GLU A 1 78 ? -9.445 6.842 -9.633 1.00 76.31 78 GLU A O 1
ATOM 646 N N . THR A 1 79 ? -10.882 8.079 -8.442 1.00 72.44 79 THR A N 1
ATOM 647 C CA . THR A 1 79 ? -10.903 9.229 -9.356 1.00 72.44 79 THR A CA 1
ATOM 648 C C . THR A 1 79 ? -9.621 10.065 -9.326 1.00 72.44 79 THR A C 1
ATOM 650 O O . THR A 1 79 ? -9.452 10.951 -10.159 1.00 72.44 79 THR A O 1
ATOM 653 N N . GLU A 1 80 ? -8.725 9.847 -8.360 1.00 82.69 80 GLU A N 1
ATOM 654 C CA . GLU A 1 80 ? -7.456 10.568 -8.269 1.00 82.69 80 GLU A CA 1
ATOM 655 C C . GLU A 1 80 ? -6.327 9.746 -8.889 1.00 82.69 80 GLU A C 1
ATOM 657 O O . GLU A 1 80 ? -6.073 8.612 -8.487 1.00 82.69 80 GLU A O 1
ATOM 662 N N . THR A 1 81 ? -5.566 10.344 -9.810 1.00 84.88 81 THR A N 1
ATOM 663 C CA . THR A 1 81 ? -4.355 9.706 -10.338 1.00 84.88 81 THR A CA 1
ATOM 664 C C . THR A 1 81 ? -3.360 9.473 -9.190 1.00 84.88 81 THR A C 1
ATOM 666 O O . THR A 1 81 ? -2.914 10.444 -8.563 1.00 84.88 81 THR A O 1
ATOM 669 N N . PRO A 1 82 ? -2.982 8.226 -8.865 1.00 89.38 82 PRO A N 1
ATOM 670 C CA . PRO A 1 82 ? -2.033 7.962 -7.788 1.00 89.38 82 PRO A CA 1
ATOM 671 C C . PRO A 1 82 ? -0.615 8.347 -8.227 1.00 89.38 82 PRO A C 1
ATOM 673 O O . PRO A 1 82 ? -0.305 8.291 -9.408 1.00 89.38 82 PRO A O 1
ATOM 676 N N . SER A 1 83 ? 0.280 8.716 -7.303 1.00 89.94 83 SER A N 1
ATOM 677 C CA . SER A 1 83 ? 1.679 8.995 -7.681 1.00 89.94 83 SER A CA 1
ATOM 678 C C . SER A 1 83 ? 2.389 7.753 -8.224 1.00 89.94 83 SER A C 1
ATOM 680 O O . SER A 1 83 ? 3.144 7.869 -9.179 1.00 89.94 83 SER A O 1
ATOM 682 N N . TRP A 1 84 ? 2.106 6.583 -7.645 1.00 92.25 84 TRP A N 1
ATOM 683 C CA . TRP A 1 84 ? 2.546 5.268 -8.110 1.00 92.25 84 TRP A CA 1
ATOM 684 C C . TRP A 1 84 ? 1.317 4.477 -8.568 1.00 92.25 84 TRP A C 1
ATOM 686 O O . TRP A 1 84 ? 0.414 4.226 -7.763 1.00 92.25 84 TRP A O 1
ATOM 696 N N . GLY A 1 85 ? 1.244 4.141 -9.852 1.00 93.62 85 GLY A N 1
ATOM 697 C CA . GLY A 1 85 ? 0.066 3.541 -10.481 1.00 93.62 85 GLY A CA 1
ATOM 698 C C . GLY A 1 85 ? 0.445 2.474 -11.495 1.00 93.62 85 GLY A C 1
ATOM 699 O O . GLY A 1 85 ? 1.592 2.414 -11.928 1.00 93.62 85 GLY A O 1
ATOM 700 N N . PHE A 1 86 ? -0.510 1.607 -11.828 1.00 94.12 86 PHE A N 1
ATOM 701 C CA . PHE A 1 86 ? -0.325 0.598 -12.862 1.00 94.12 86 PHE A CA 1
ATOM 702 C C . PHE A 1 86 ? -0.673 1.216 -14.209 1.00 94.12 86 PHE A C 1
ATOM 704 O O . PHE A 1 86 ? -1.777 1.732 -14.383 1.00 94.12 86 PHE A O 1
ATOM 711 N N . ASP A 1 87 ? 0.274 1.186 -15.132 1.00 94.62 87 ASP A N 1
ATOM 712 C CA . ASP A 1 87 ? 0.057 1.605 -16.504 1.00 94.62 87 ASP A CA 1
ATOM 713 C C . ASP A 1 87 ? -0.380 0.390 -17.327 1.00 94.62 87 ASP A C 1
ATOM 715 O O . ASP A 1 87 ? 0.387 -0.559 -17.489 1.00 94.62 87 ASP A O 1
ATOM 719 N N . GLU A 1 88 ? -1.616 0.407 -17.827 1.00 92.88 88 GLU A N 1
ATOM 720 C CA . GLU A 1 88 ? -2.168 -0.698 -18.619 1.00 92.88 88 GLU A CA 1
ATOM 721 C C . GLU A 1 88 ? -1.475 -0.860 -19.977 1.00 92.88 88 GLU A C 1
ATOM 723 O O . GLU A 1 88 ? -1.378 -1.980 -20.474 1.00 92.88 88 GLU A O 1
ATOM 728 N N . SER A 1 89 ? -0.954 0.225 -20.558 1.00 94.38 89 SER A N 1
ATOM 729 C CA . SER A 1 89 ? -0.271 0.191 -21.855 1.00 94.38 89 SER A CA 1
ATOM 730 C C . SER A 1 89 ? 1.128 -0.418 -21.758 1.00 94.38 89 SER A C 1
ATOM 732 O O . SER A 1 89 ? 1.533 -1.182 -22.630 1.00 94.38 89 SER A O 1
ATOM 734 N N . GLU A 1 90 ? 1.854 -0.124 -20.675 1.00 93.25 90 GLU A N 1
ATOM 735 C CA . GLU A 1 90 ? 3.180 -0.695 -20.404 1.00 93.25 90 GLU A CA 1
ATOM 736 C C . GLU A 1 90 ? 3.112 -1.994 -19.584 1.00 93.25 90 GLU A C 1
ATOM 738 O O . GLU A 1 90 ? 4.130 -2.663 -19.406 1.00 93.25 90 GLU A O 1
ATOM 743 N N . GLY A 1 91 ? 1.939 -2.341 -19.047 1.00 93.69 91 GLY A N 1
ATOM 744 C CA . GLY A 1 91 ? 1.725 -3.533 -18.229 1.00 93.69 91 GLY A CA 1
ATOM 745 C C . GLY A 1 91 ? 2.529 -3.553 -16.926 1.00 93.69 91 GLY A C 1
ATOM 746 O O . GLY A 1 91 ? 2.867 -4.635 -16.442 1.00 93.69 91 GLY A O 1
ATOM 747 N N . ARG A 1 92 ? 2.869 -2.384 -16.365 1.00 95.31 92 ARG A N 1
ATOM 748 C CA . ARG A 1 92 ? 3.742 -2.267 -15.185 1.00 95.31 92 ARG A CA 1
ATOM 749 C C . ARG A 1 92 ? 3.388 -1.085 -14.289 1.00 95.31 92 ARG A C 1
ATOM 751 O O . ARG A 1 92 ? 2.826 -0.082 -14.722 1.00 95.31 92 ARG A O 1
ATOM 758 N N . TRP A 1 93 ? 3.788 -1.174 -13.030 1.00 95.62 93 TRP A N 1
ATOM 759 C CA . TRP A 1 93 ? 3.755 -0.079 -12.073 1.00 95.62 93 TRP A CA 1
ATOM 760 C C . TRP A 1 93 ? 4.816 0.974 -12.384 1.00 95.62 93 TRP A C 1
ATOM 762 O O . TRP A 1 93 ? 5.988 0.649 -12.597 1.00 95.62 93 TRP A O 1
ATOM 772 N N . LYS A 1 94 ? 4.425 2.247 -12.376 1.00 94.56 94 LYS A N 1
ATOM 773 C CA . LYS A 1 94 ? 5.343 3.371 -12.569 1.00 94.56 94 LYS A CA 1
ATOM 774 C C . LYS A 1 94 ? 4.879 4.629 -11.839 1.00 94.56 94 LYS A C 1
ATOM 776 O O . LYS A 1 94 ? 3.762 4.717 -11.322 1.00 94.56 94 LYS A O 1
ATOM 781 N N . TRP A 1 95 ? 5.759 5.626 -11.808 1.00 92.62 95 TRP A N 1
ATOM 782 C CA . TRP A 1 95 ? 5.398 6.970 -11.377 1.00 92.62 95 TRP A CA 1
ATOM 783 C C . TRP A 1 95 ? 4.443 7.589 -12.404 1.00 92.62 95 TRP A C 1
ATOM 785 O O . TRP A 1 95 ? 4.842 7.843 -13.537 1.00 92.62 95 TRP A O 1
ATOM 795 N N . MET A 1 96 ? 3.191 7.828 -12.013 1.00 92.06 96 MET A N 1
ATOM 796 C CA . MET A 1 96 ? 2.197 8.505 -12.864 1.00 92.06 96 MET A CA 1
ATOM 797 C C . MET A 1 96 ? 2.281 10.023 -12.721 1.00 92.06 96 MET A C 1
ATOM 799 O O . MET A 1 96 ? 1.926 10.770 -13.627 1.00 92.06 96 MET A O 1
ATOM 803 N N . LYS A 1 97 ? 2.735 10.483 -11.552 1.00 90.00 97 LYS A N 1
ATOM 804 C CA . LYS A 1 97 ? 2.998 11.892 -11.271 1.00 90.00 97 LYS A CA 1
ATOM 805 C C . LYS A 1 97 ? 4.500 12.105 -11.255 1.00 90.00 97 LYS A C 1
ATOM 807 O O . LYS A 1 97 ? 5.230 11.296 -10.682 1.00 90.00 97 LYS A O 1
ATOM 812 N N . ALA A 1 98 ? 4.944 13.213 -11.840 1.00 85.1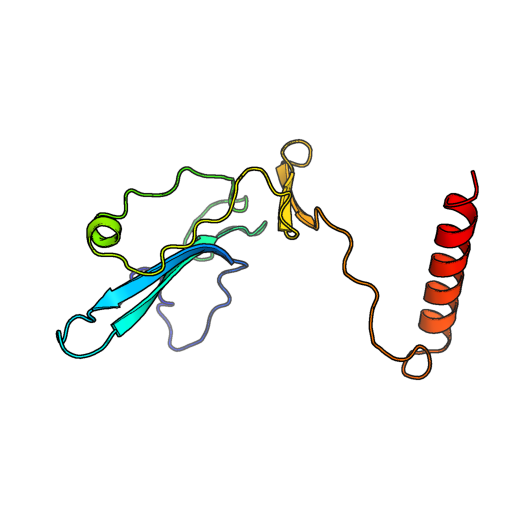2 98 ALA A N 1
ATOM 813 C CA . ALA A 1 98 ? 6.328 13.636 -11.707 1.00 85.12 98 ALA A CA 1
ATOM 814 C C . ALA A 1 98 ? 6.689 13.770 -10.214 1.00 85.12 98 ALA A C 1
ATOM 816 O O . ALA A 1 98 ? 5.846 14.214 -9.421 1.00 85.12 98 ALA A O 1
ATOM 817 N N . PRO A 1 99 ? 7.914 13.389 -9.810 1.00 79.31 99 PRO A N 1
ATOM 818 C CA . PRO A 1 99 ? 8.359 13.612 -8.445 1.00 79.31 99 PRO A CA 1
ATOM 819 C C . PRO A 1 99 ? 8.280 15.112 -8.124 1.00 79.31 99 PRO A C 1
ATOM 821 O O . PRO A 1 99 ? 8.528 15.944 -9.004 1.00 79.31 99 PRO A O 1
ATOM 824 N N . PRO A 1 100 ? 7.937 15.487 -6.880 1.00 80.38 100 PRO A N 1
ATOM 825 C CA . PRO A 1 100 ? 7.962 16.887 -6.488 1.00 80.38 100 PRO A CA 1
ATOM 826 C C . PRO A 1 100 ? 9.373 17.449 -6.680 1.00 80.38 100 PRO A C 1
ATOM 828 O O . PRO A 1 100 ? 10.366 16.730 -6.536 1.00 80.38 100 PRO A O 1
ATOM 831 N N . ALA A 1 101 ? 9.464 18.745 -6.981 1.00 79.44 101 ALA A N 1
ATOM 832 C CA . ALA A 1 101 ? 10.751 19.414 -7.112 1.00 79.44 101 ALA A CA 1
ATOM 833 C C . ALA A 1 101 ? 11.598 19.180 -5.848 1.00 79.44 101 ALA A C 1
ATOM 835 O O . ALA A 1 101 ? 11.134 19.384 -4.721 1.00 79.44 101 ALA A O 1
ATOM 836 N N . SER A 1 102 ? 12.835 18.717 -6.043 1.00 77.69 102 SER A N 1
ATOM 837 C CA . SER A 1 102 ? 13.757 18.434 -4.945 1.00 77.69 102 SER A CA 1
ATOM 838 C C . SER A 1 102 ? 13.980 19.689 -4.102 1.00 77.69 102 SER A C 1
ATOM 840 O O . SER A 1 102 ? 14.300 20.749 -4.632 1.00 77.69 102 SER A O 1
ATOM 842 N N . ARG A 1 103 ? 13.849 19.555 -2.777 1.00 71.38 103 ARG A N 1
ATOM 843 C CA . ARG A 1 103 ? 14.214 20.608 -1.813 1.00 71.38 103 ARG A CA 1
ATOM 844 C C . ARG A 1 103 ? 15.702 20.603 -1.456 1.00 71.38 103 ARG A C 1
ATOM 846 O O . ARG A 1 103 ? 16.116 21.411 -0.630 1.00 71.38 103 ARG A O 1
ATOM 853 N N . LYS A 1 104 ? 16.506 19.695 -2.027 1.00 69.56 104 LYS A N 1
ATOM 854 C CA . LYS A 1 104 ? 17.962 19.747 -1.845 1.00 69.56 104 LYS A CA 1
ATOM 855 C C . LYS A 1 104 ? 18.460 21.076 -2.407 1.00 69.56 104 LYS A C 1
ATOM 857 O O . LYS A 1 104 ? 18.122 21.422 -3.540 1.00 69.56 104 LYS A O 1
ATOM 862 N N . SER A 1 105 ? 19.245 21.814 -1.622 1.00 56.91 105 SER A N 1
ATOM 863 C CA . SER A 1 105 ? 19.896 23.011 -2.138 1.00 56.91 105 SER A CA 1
ATOM 864 C C . SER A 1 105 ? 20.757 22.604 -3.331 1.00 56.91 105 SER A C 1
ATOM 866 O O . SER A 1 105 ? 21.494 21.619 -3.297 1.00 56.91 105 SER A O 1
ATOM 868 N N . VAL A 1 106 ? 20.656 23.369 -4.413 1.00 57.44 106 VAL A N 1
ATOM 869 C CA . VAL A 1 106 ? 21.418 23.148 -5.651 1.00 57.44 106 VAL A CA 1
ATOM 870 C C . VAL A 1 106 ? 22.940 23.271 -5.406 1.00 57.44 106 VAL A C 1
ATOM 872 O O . VAL A 1 106 ? 23.746 22.958 -6.274 1.00 57.44 106 VAL A O 1
ATOM 875 N N . GLU A 1 107 ? 23.333 23.752 -4.226 1.00 57.97 107 GLU A N 1
ATOM 876 C CA . GLU A 1 107 ? 24.707 23.896 -3.734 1.00 57.97 107 GLU A CA 1
ATOM 877 C C . GLU A 1 107 ? 25.279 22.616 -3.118 1.00 57.97 107 GLU A C 1
ATOM 879 O O . GLU A 1 107 ? 26.493 22.465 -3.107 1.00 57.97 107 GLU A O 1
ATOM 884 N N . ALA A 1 108 ? 24.435 21.690 -2.649 1.00 57.81 108 ALA A N 1
ATOM 885 C CA . ALA A 1 108 ? 24.861 20.414 -2.066 1.00 57.81 108 ALA A CA 1
ATOM 886 C C . ALA A 1 108 ? 25.046 19.294 -3.112 1.00 57.81 108 ALA A C 1
ATOM 888 O O . ALA A 1 108 ? 25.205 18.131 -2.749 1.00 57.81 108 ALA A O 1
ATOM 889 N N . LEU A 1 109 ? 24.957 19.635 -4.400 1.00 59.19 109 LEU A N 1
ATOM 890 C CA . LEU A 1 109 ? 25.074 18.705 -5.519 1.00 59.19 109 LEU A CA 1
ATOM 891 C C . LEU A 1 109 ? 26.456 18.804 -6.159 1.00 59.19 109 LEU A C 1
ATOM 893 O O . LEU A 1 109 ? 27.048 19.886 -6.209 1.00 59.19 109 LEU A O 1
ATOM 897 N N . ASP A 1 110 ? 26.916 17.688 -6.716 1.00 72.50 110 ASP A N 1
ATOM 898 C CA . ASP A 1 110 ? 28.062 17.654 -7.622 1.00 72.50 110 ASP A CA 1
ATOM 899 C C . ASP A 1 110 ? 27.877 18.711 -8.743 1.00 72.50 110 ASP A C 1
ATOM 901 O O . ASP A 1 110 ? 26.761 18.887 -9.258 1.00 72.50 110 ASP A O 1
ATOM 905 N N . PRO A 1 111 ? 28.935 19.453 -9.131 1.00 73.75 111 PRO A N 1
ATOM 906 C CA . PRO A 1 111 ? 28.935 20.332 -10.300 1.00 73.75 111 PRO A CA 1
ATOM 907 C C . PRO A 1 111 ? 28.230 19.787 -11.559 1.00 73.75 111 PRO A C 1
ATOM 909 O O . PRO A 1 111 ? 27.585 20.571 -12.270 1.00 73.75 111 PRO A O 1
ATOM 912 N N . GLU A 1 112 ? 28.322 18.489 -11.853 1.00 74.94 112 GLU A N 1
ATOM 913 C CA . GLU A 1 112 ? 27.666 17.866 -13.011 1.00 74.94 112 GLU A CA 1
ATOM 914 C C . GLU A 1 112 ? 26.150 17.739 -12.829 1.00 74.94 112 GLU A C 1
ATOM 916 O O . GLU A 1 112 ? 25.377 18.182 -13.691 1.00 74.94 112 GLU A O 1
ATOM 921 N N . GLU A 1 113 ? 25.707 17.242 -11.673 1.00 72.19 113 GLU A N 1
ATOM 922 C CA . GLU A 1 113 ? 24.287 17.159 -11.312 1.00 72.19 113 GLU A CA 1
ATOM 923 C C . GLU A 1 113 ? 23.646 18.554 -11.299 1.00 72.19 113 GLU A C 1
ATOM 925 O O . GLU A 1 113 ? 22.541 18.762 -11.816 1.00 72.19 113 GLU A O 1
ATOM 930 N N . ARG A 1 114 ? 24.387 19.554 -10.807 1.00 70.12 114 ARG A N 1
ATOM 931 C CA . ARG A 1 114 ? 23.981 20.964 -10.798 1.00 70.12 114 ARG A CA 1
ATOM 932 C C . ARG A 1 114 ? 23.754 21.515 -12.206 1.00 70.12 114 ARG A C 1
ATOM 934 O O . ARG A 1 114 ? 22.793 22.259 -12.426 1.00 70.12 114 ARG A O 1
ATOM 941 N N . ARG A 1 115 ? 24.618 21.180 -13.170 1.00 76.62 115 ARG A N 1
ATOM 942 C CA . ARG A 1 115 ? 24.451 21.584 -14.580 1.00 76.62 115 ARG A CA 1
ATOM 943 C C . ARG A 1 115 ? 23.252 20.890 -15.218 1.00 76.62 115 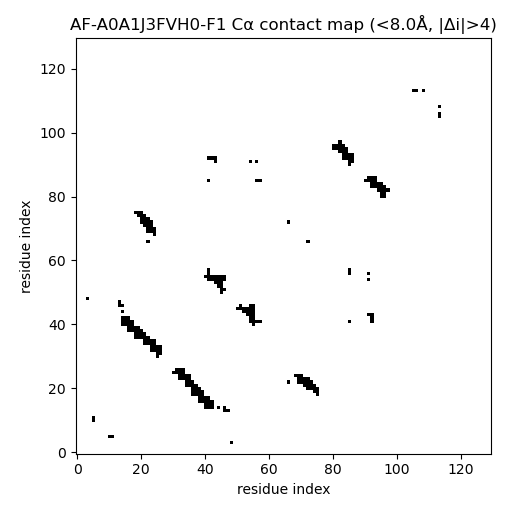ARG A C 1
ATOM 945 O O . ARG A 1 115 ? 22.496 21.554 -15.929 1.00 76.62 115 ARG A O 1
ATOM 952 N N . SER A 1 116 ? 23.061 19.602 -14.943 1.00 75.81 116 SER A N 1
ATOM 953 C CA . SER A 1 116 ? 21.933 18.820 -15.460 1.00 75.81 116 SER A CA 1
ATOM 954 C C . SER A 1 116 ? 20.589 19.382 -14.982 1.00 75.81 116 SER A C 1
ATOM 956 O O . SER A 1 116 ? 19.719 19.701 -15.796 1.00 75.81 116 SER A O 1
ATOM 958 N N . ILE A 1 117 ? 20.458 19.657 -13.681 1.00 75.69 117 ILE A N 1
ATOM 959 C CA . ILE A 1 117 ? 19.236 20.233 -13.099 1.00 75.69 117 ILE A CA 1
ATOM 960 C C . ILE A 1 117 ? 18.961 21.642 -13.636 1.00 75.69 117 ILE A C 1
ATOM 962 O O . ILE A 1 117 ? 17.826 21.943 -14.003 1.00 75.69 117 ILE A O 1
ATOM 966 N N . LYS A 1 118 ? 19.981 22.503 -13.771 1.00 73.56 118 LYS A N 1
ATOM 967 C CA . LYS A 1 118 ? 19.805 23.837 -14.379 1.00 73.56 118 LYS A CA 1
ATOM 968 C C . LYS A 1 118 ? 19.318 23.759 -15.830 1.00 73.56 118 LYS A C 1
ATOM 970 O O . LYS A 1 118 ? 18.484 24.570 -16.231 1.00 73.56 118 LYS A O 1
ATOM 975 N N . ARG A 1 119 ? 19.811 22.792 -16.613 1.00 77.75 119 ARG A N 1
ATOM 976 C CA . ARG A 1 119 ? 19.339 22.555 -17.989 1.00 77.75 119 ARG A CA 1
ATOM 977 C C . ARG A 1 119 ? 17.884 22.089 -18.006 1.00 77.75 119 ARG A C 1
ATOM 979 O O . ARG A 1 119 ? 17.102 22.635 -18.779 1.00 77.75 119 ARG A O 1
ATOM 986 N N . ALA A 1 120 ? 17.513 21.160 -17.125 1.00 74.88 120 ALA A N 1
ATOM 987 C CA . ALA A 1 120 ? 16.141 20.668 -17.007 1.00 74.88 120 ALA A CA 1
ATOM 988 C C . ALA A 1 120 ? 15.152 21.779 -16.605 1.00 74.88 120 ALA A C 1
ATOM 990 O O . ALA A 1 120 ? 14.091 21.904 -17.212 1.00 74.88 120 ALA A O 1
ATOM 991 N N . ILE A 1 121 ? 15.527 22.645 -15.653 1.00 74.12 121 ILE A N 1
ATOM 992 C CA . ILE A 1 121 ? 14.710 23.800 -15.241 1.00 74.12 121 ILE A CA 1
ATOM 993 C C . ILE A 1 121 ? 14.517 24.781 -16.406 1.00 74.12 121 ILE A C 1
ATOM 995 O O . ILE A 1 121 ? 13.394 25.204 -16.670 1.00 74.12 121 ILE A O 1
ATOM 999 N N . LYS A 1 122 ? 15.588 25.111 -17.142 1.00 73.00 122 LYS A N 1
ATOM 1000 C CA . LYS A 1 122 ? 15.513 26.028 -18.292 1.00 73.00 122 LYS A CA 1
ATOM 1001 C C . LYS A 1 122 ? 14.647 25.464 -19.426 1.00 73.00 122 LYS A C 1
ATOM 1003 O O . LYS A 1 122 ? 13.894 26.206 -20.048 1.00 73.00 122 LYS A O 1
ATOM 1008 N N . ALA A 1 123 ? 14.723 24.157 -19.676 1.00 72.00 123 ALA A N 1
ATOM 1009 C CA . ALA A 1 123 ? 13.882 23.486 -20.666 1.00 72.00 123 ALA A CA 1
ATOM 1010 C C . ALA A 1 123 ? 12.397 23.495 -20.263 1.00 72.00 123 ALA A C 1
ATOM 1012 O O . ALA A 1 123 ? 11.539 23.789 -21.093 1.00 72.00 123 ALA A O 1
ATOM 1013 N N . ALA A 1 124 ? 12.095 23.245 -18.985 1.00 66.06 124 ALA A N 1
ATOM 1014 C CA . ALA A 1 124 ? 10.731 23.308 -18.463 1.00 66.06 124 ALA A CA 1
ATOM 1015 C C . ALA A 1 124 ? 10.141 24.729 -18.532 1.00 66.06 124 ALA A C 1
ATOM 1017 O O . ALA A 1 124 ? 8.977 24.888 -18.887 1.00 66.06 124 ALA A O 1
ATOM 1018 N N . GLN A 1 125 ? 10.947 25.764 -18.260 1.00 62.25 125 GLN A N 1
ATOM 1019 C CA . GLN A 1 125 ? 10.521 27.164 -18.376 1.00 62.25 125 GLN A CA 1
ATOM 1020 C C . GLN A 1 125 ? 10.248 27.574 -19.827 1.00 62.25 125 GLN A C 1
ATOM 1022 O O . GLN A 1 125 ? 9.236 28.214 -20.088 1.00 62.25 125 GLN A O 1
ATOM 1027 N N . ASN A 1 126 ? 11.082 27.158 -20.784 1.00 60.25 126 ASN A N 1
ATOM 1028 C CA . ASN A 1 126 ? 10.862 27.471 -22.200 1.00 60.25 126 ASN A CA 1
ATOM 1029 C C . ASN A 1 126 ? 9.618 26.781 -22.786 1.00 60.25 126 ASN A C 1
ATOM 1031 O O . ASN A 1 126 ? 8.974 27.344 -23.667 1.00 60.25 126 ASN A O 1
ATOM 1035 N N . ASN A 1 127 ? 9.253 25.596 -22.288 1.00 55.28 127 ASN A N 1
ATOM 1036 C CA . ASN A 1 127 ? 8.042 24.888 -22.719 1.00 55.28 127 ASN A CA 1
ATOM 1037 C C . ASN A 1 127 ? 6.743 25.462 -22.127 1.00 55.28 127 ASN A C 1
ATOM 1039 O O . ASN A 1 127 ? 5.672 25.124 -22.612 1.00 55.28 127 ASN A O 1
ATOM 1043 N N . SER A 1 128 ? 6.819 26.320 -21.104 1.00 49.97 128 SER A N 1
ATOM 1044 C CA . SER A 1 128 ? 5.648 26.966 -20.493 1.00 49.97 128 SER A CA 1
ATOM 1045 C C . SER A 1 128 ? 5.251 28.286 -21.175 1.00 49.97 128 SER A C 1
ATOM 1047 O O . SER A 1 128 ? 4.252 28.883 -20.782 1.00 49.97 128 SER A O 1
ATOM 1049 N N . VAL A 1 129 ? 6.035 28.766 -22.148 1.00 46.69 129 VAL A N 1
ATOM 1050 C CA . VAL A 1 129 ? 5.827 30.051 -22.853 1.00 46.69 129 VAL A CA 1
ATOM 1051 C C . VAL A 1 129 ? 5.374 29.815 -24.306 1.00 46.69 129 VAL A C 1
ATOM 1053 O O . VAL A 1 129 ? 5.554 30.672 -25.167 1.00 46.69 129 VAL A O 1
ATOM 1056 N N . ARG A 1 130 ? 4.799 28.645 -24.606 1.00 40.50 130 ARG A N 1
ATOM 1057 C CA . ARG A 1 130 ? 4.290 28.304 -25.938 1.00 40.50 130 ARG A CA 1
ATOM 1058 C C . ARG A 1 130 ? 2.853 27.817 -25.887 1.00 40.50 130 ARG A C 1
ATOM 1060 O O . ARG A 1 130 ? 2.532 27.078 -24.934 1.00 40.50 130 ARG A O 1
#

pLDDT: mean 86.75, std 12.64, range [40.5, 98.0]

Secondary structure (DSSP, 8-state):
--TTS-SSSS------EEEEEEEEEE-TTSSSEEEEEEEEE--SSPPTTS--SS-----PPPP-GGGGG-EEEEE--TTSPPSEEEETTTTEEEESSPPPPP-S-TTSS-HHHHHHHHHHHHHHHHHT--

Solvent-accessible surface area (backbone atoms only — not comparable to full-atom values): 8499 Å² total; per-residue (Å²): 130,66,90,84,54,72,92,61,94,77,86,80,90,75,72,46,67,44,74,50,34,38,30,30,33,69,35,98,84,67,80,48,77,38,82,47,72,43,74,44,70,58,23,61,61,40,49,92,89,53,94,57,92,54,32,57,70,96,70,84,79,78,90,61,79,68,60,83,65,46,42,79,74,44,68,66,63,85,90,52,87,46,55,69,34,75,38,80,90,79,70,40,57,43,74,71,44,80,78,76,83,76,84,68,60,72,79,82,46,57,75,66,59,39,51,52,52,53,50,53,52,53,52,56,56,61,62,71,79,111

Radius of gyration: 20.98 Å; Cα contacts (8 Å, |Δi|>4): 139; chains: 1; bounding box: 48×50×52 Å

Foldseek 3Di:
DDPLDDPDPDDDDFADKDWFKKFWAQDPVRPDIDIDTDIDHAGQCPGPPDPDRGHDDDDDDDDDVCCVRTDPMDGDDPPDDDQWDQDPVVRHIDGPDDDPDDPPPLVVDDPVVSVVVVVVVVVVVVVVVD